Protein AF-A0A257MIJ9-F1 (afdb_monomer)

Nearest PDB structures (foldseek):
  6ch2-assembly1_D  TM=2.619E-01  e=5.614E+00  Salmonella enterica subsp. enterica serovar Typhimurium str. LT2

Mean predicted aligned error: 8.37 Å

Foldseek 3Di:
DPDPVVVPPDPDPPVVVVVVVLVVLLVLLVVLVVCCVVLVPDPVLNVVLLCLLLCQLLVLLLVLLVVLVADNVLSVQLSVCLSVVSNPSVDASLVRSLVVRCVVLVADPVLVVQCVVDPDPVSLSVRSNSSSVSSSVSSRVSNVRSSVSSSVVSCVSSVNPPVVVVVVVVVVVD

Sequence (174 aa):
IPAMEGLIQKPGKKIAAVKVFGVAFSLLILATIALVLISAQSSEKMLQAVVIWFAFTGGLSALGVVLARGHPLSALTALMVAWMTTLNPFVAAGWFAGMVEAWKLKPTVTDLKNLASADSFSQMLDNRLFKVIWVAALSNLGAMAGTFVGIYLIWRTLGLDIEALLQEILSSVF

pLDDT: mean 86.43, std 12.03, range [55.38, 98.06]

Secondary structure (DSSP, 8-state):
---GGGGSSPPPSHHHHHHHHHHHHHHHHHHHHHHHHHH--SHHHHHHHHHHHHHHHHHHHHHHHHHTT--HHHHHHHHHHHHHHHT-TT--HHHHHHHHHHHHH---HHHHHHHHT--SHHHHHHSHHHHHHHHHHHHHHHHHHHHHHHHHHHHHHTT--HHHHHHHHHHHH-

Solvent-accessible surface area (backbone atoms only — not comparable to full-atom values): 8964 Å² total; per-residue (Å²): 130,84,72,71,73,71,75,71,62,74,82,70,74,64,68,56,58,57,52,51,50,54,51,52,52,53,49,51,52,52,50,50,52,52,48,46,69,72,67,38,84,41,74,65,56,46,51,50,40,51,50,43,35,37,49,30,8,2,45,34,7,17,46,18,13,53,76,50,68,44,51,70,67,20,20,52,42,12,32,73,38,14,46,63,21,71,78,35,92,91,45,60,28,10,60,57,17,16,49,47,32,36,69,72,68,56,60,49,76,64,35,54,53,52,51,74,69,43,91,44,73,69,58,33,63,74,28,58,47,48,37,23,54,45,18,16,51,32,13,37,52,17,24,54,52,11,46,57,54,21,51,54,52,40,38,55,74,71,69,53,53,62,65,58,54,50,49,52,53,48,64,74,74,104

Structure (mmCIF, N/CA/C/O backbone):
data_AF-A0A257MIJ9-F1
#
_entry.id   AF-A0A257MIJ9-F1
#
loop_
_atom_site.group_PDB
_atom_site.id
_atom_site.type_symbol
_atom_site.label_atom_id
_atom_site.label_alt_id
_atom_site.label_comp_id
_atom_site.label_asym_id
_atom_site.label_entity_id
_atom_site.label_seq_id
_atom_site.pdbx_PDB_ins_code
_atom_site.Cartn_x
_atom_site.Cartn_y
_atom_site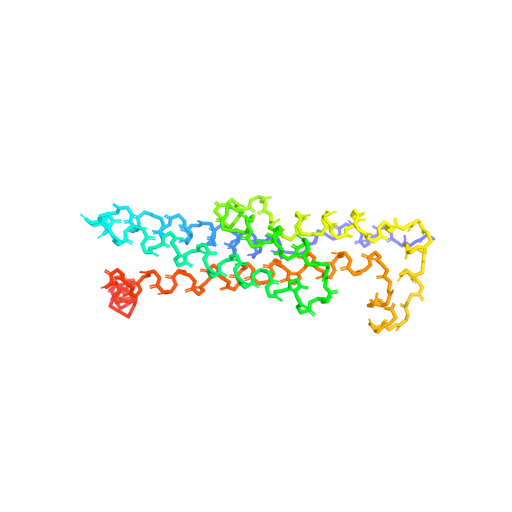.Cartn_z
_atom_site.occupancy
_atom_site.B_iso_or_equiv
_atom_site.auth_seq_id
_atom_site.auth_comp_id
_atom_site.auth_asym_id
_atom_site.auth_atom_id
_atom_site.pdbx_PDB_model_num
ATOM 1 N N . ILE A 1 1 ? 23.876 23.847 -25.373 1.00 55.38 1 ILE A N 1
ATOM 2 C CA . ILE A 1 1 ? 23.764 23.727 -23.898 1.00 55.38 1 ILE A CA 1
ATOM 3 C C . ILE A 1 1 ? 22.475 24.448 -23.517 1.00 55.38 1 ILE A C 1
ATOM 5 O O . ILE A 1 1 ? 22.343 25.587 -23.955 1.00 55.38 1 ILE A O 1
ATOM 9 N N . PRO A 1 2 ? 21.492 23.817 -22.851 1.00 60.91 2 PRO A N 1
ATOM 10 C CA . PRO A 1 2 ? 20.270 24.512 -22.439 1.00 60.91 2 PRO A CA 1
ATOM 11 C C . PRO A 1 2 ? 20.624 25.657 -21.477 1.00 60.91 2 PRO A C 1
ATOM 13 O O . PRO A 1 2 ? 21.574 25.526 -20.705 1.00 60.91 2 PRO A O 1
ATOM 16 N N . ALA A 1 3 ? 19.902 26.776 -21.544 1.00 61.25 3 ALA A N 1
ATOM 17 C CA . ALA A 1 3 ? 20.203 27.980 -20.769 1.00 61.25 3 ALA A CA 1
ATOM 18 C C . ALA A 1 3 ? 20.100 27.728 -19.250 1.00 61.25 3 ALA A C 1
ATOM 20 O O . ALA A 1 3 ? 19.075 27.267 -18.746 1.00 61.25 3 ALA A O 1
ATOM 21 N N . MET A 1 4 ? 21.170 28.061 -18.519 1.00 62.47 4 MET A N 1
ATOM 22 C CA . MET A 1 4 ? 21.303 27.907 -17.058 1.00 62.47 4 MET A CA 1
ATOM 23 C C . MET A 1 4 ? 20.309 28.770 -16.256 1.00 62.47 4 MET A C 1
ATOM 25 O O . MET A 1 4 ? 20.127 28.557 -15.059 1.00 62.47 4 MET A O 1
ATOM 29 N N 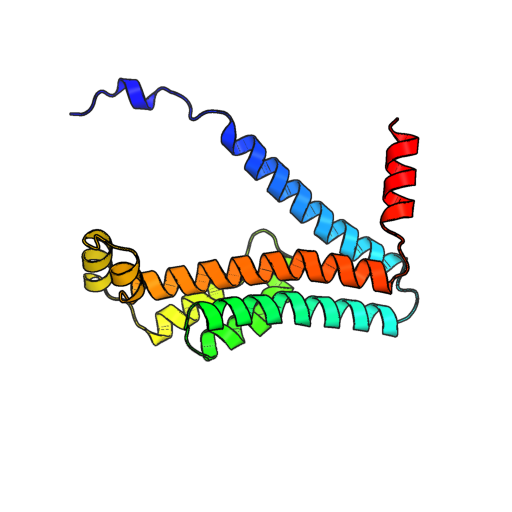. GLU A 1 5 ? 19.635 29.721 -16.906 1.00 62.09 5 GLU A N 1
ATOM 30 C CA . GLU A 1 5 ? 18.683 30.652 -16.286 1.00 62.09 5 GLU A CA 1
ATOM 31 C C . GLU A 1 5 ? 17.409 29.969 -15.766 1.00 62.09 5 GLU A C 1
ATOM 33 O O . GLU A 1 5 ? 16.802 30.447 -14.807 1.00 62.09 5 GLU A O 1
ATOM 38 N N . GLY A 1 6 ? 17.036 28.804 -16.313 1.00 57.97 6 GLY A N 1
ATOM 39 C CA . GLY A 1 6 ? 15.892 28.019 -15.830 1.00 57.97 6 GLY A CA 1
ATOM 40 C C . GLY A 1 6 ? 16.138 27.275 -14.509 1.00 57.97 6 GLY A C 1
ATOM 41 O O . GLY A 1 6 ? 15.182 26.875 -13.849 1.00 57.97 6 GLY A O 1
ATOM 42 N N . LEU A 1 7 ? 17.402 27.104 -14.096 1.00 58.88 7 LEU A N 1
ATOM 43 C CA . LEU A 1 7 ? 17.784 26.362 -12.883 1.00 58.88 7 LEU A CA 1
ATOM 44 C C . LEU A 1 7 ? 17.818 27.238 -11.617 1.00 58.88 7 LEU A C 1
ATOM 46 O O . LEU A 1 7 ? 17.953 26.718 -10.512 1.00 58.88 7 LEU A O 1
ATOM 50 N N . ILE A 1 8 ? 17.684 28.560 -11.770 1.00 64.75 8 ILE A N 1
ATOM 51 C CA . ILE A 1 8 ? 17.706 29.540 -10.668 1.00 64.75 8 ILE A CA 1
ATOM 52 C C . ILE A 1 8 ? 16.289 29.809 -10.126 1.00 64.75 8 ILE A C 1
ATOM 54 O O . ILE A 1 8 ? 16.121 30.317 -9.014 1.00 64.75 8 ILE A O 1
ATOM 58 N N . GLN A 1 9 ? 15.239 29.415 -10.853 1.00 64.44 9 GLN A N 1
ATOM 59 C CA . GLN A 1 9 ? 13.876 29.503 -10.336 1.00 64.44 9 GLN A CA 1
ATOM 60 C C . GLN A 1 9 ? 13.623 28.408 -9.296 1.00 64.44 9 GLN A C 1
ATOM 62 O O . GLN A 1 9 ? 13.391 27.242 -9.617 1.00 64.44 9 GLN A O 1
ATOM 67 N N . LYS A 1 10 ? 13.646 28.815 -8.020 1.00 59.81 10 LYS A N 1
ATOM 68 C CA . LYS A 1 10 ? 13.249 28.003 -6.865 1.00 59.81 10 LYS A CA 1
ATOM 69 C C . LYS A 1 10 ? 11.897 27.334 -7.162 1.00 59.81 10 LYS A C 1
ATOM 71 O O . LYS A 1 10 ? 10.912 28.059 -7.332 1.00 59.81 10 LYS A O 1
ATOM 76 N N . PRO A 1 11 ? 11.814 25.990 -7.202 1.00 63.16 11 PRO A N 1
ATOM 77 C CA . PRO A 1 11 ? 10.564 25.307 -7.500 1.00 63.16 11 PRO A CA 1
ATOM 78 C C . PRO A 1 11 ? 9.488 25.781 -6.518 1.00 63.16 11 PRO A C 1
ATOM 80 O O . PRO A 1 11 ? 9.682 25.764 -5.299 1.00 63.16 11 PRO A O 1
ATOM 83 N N . GLY A 1 12 ? 8.381 26.294 -7.064 1.00 59.53 12 GLY A N 1
ATOM 84 C CA . GLY A 1 12 ? 7.313 26.932 -6.296 1.00 59.53 12 GLY A CA 1
ATOM 85 C C . GLY A 1 12 ? 6.747 26.024 -5.197 1.00 59.53 12 GLY A C 1
ATOM 86 O O . GLY A 1 12 ? 6.805 24.803 -5.311 1.00 59.53 12 GLY A O 1
ATOM 87 N N . LYS A 1 13 ? 6.183 26.654 -4.153 1.00 59.28 13 LYS A N 1
ATOM 88 C CA . LYS A 1 13 ? 5.632 26.186 -2.849 1.00 59.28 13 LYS A CA 1
ATOM 89 C C . LYS A 1 13 ? 4.930 24.806 -2.721 1.00 59.28 13 LYS A C 1
ATOM 91 O O . LYS A 1 13 ? 4.481 24.483 -1.625 1.00 59.28 13 LYS A O 1
ATOM 96 N N . LYS A 1 14 ? 4.849 23.961 -3.750 1.00 58.88 14 LYS A N 1
ATOM 97 C CA . LYS A 1 14 ? 4.190 22.638 -3.768 1.00 58.88 14 LYS A CA 1
ATOM 98 C C . LYS A 1 14 ? 4.673 21.675 -2.672 1.00 58.88 14 LYS A C 1
ATOM 100 O O . LYS A 1 14 ? 3.890 20.867 -2.186 1.00 58.88 14 LYS A O 1
ATOM 105 N N . ILE A 1 15 ? 5.920 21.810 -2.213 1.00 61.59 15 ILE A N 1
ATOM 106 C CA . ILE A 1 15 ? 6.473 21.004 -1.109 1.00 61.59 15 ILE A CA 1
ATOM 107 C C . ILE A 1 15 ? 5.705 21.234 0.209 1.00 61.59 15 ILE A C 1
ATOM 109 O O . ILE A 1 15 ? 5.627 20.328 1.036 1.00 61.59 15 ILE A O 1
ATOM 113 N N . ALA A 1 16 ? 5.095 22.409 0.408 1.00 75.94 16 ALA A N 1
ATOM 114 C CA . ALA A 1 16 ? 4.337 22.699 1.623 1.00 75.94 16 ALA A CA 1
ATOM 115 C C . ALA A 1 16 ? 3.059 21.848 1.727 1.00 75.94 16 ALA A C 1
ATOM 117 O O . ALA A 1 16 ? 2.798 21.291 2.786 1.00 75.94 16 ALA A O 1
ATOM 118 N N . ALA A 1 17 ? 2.311 21.678 0.631 1.00 77.25 17 ALA A N 1
ATOM 119 C CA . ALA A 1 17 ? 1.059 20.917 0.641 1.00 77.25 17 ALA A CA 1
ATOM 120 C C . ALA A 1 17 ? 1.282 19.427 0.952 1.00 77.25 17 ALA A C 1
ATOM 122 O O . ALA A 1 17 ? 0.574 18.857 1.776 1.00 77.25 17 ALA A O 1
ATOM 123 N N . VAL A 1 18 ? 2.314 18.814 0.359 1.00 78.25 18 VAL A N 1
ATOM 124 C CA . VAL A 1 18 ? 2.670 17.405 0.616 1.00 78.25 18 VAL A CA 1
ATOM 125 C C . VAL A 1 18 ? 3.100 17.200 2.070 1.00 78.25 18 VAL A C 1
ATOM 127 O O . VAL A 1 18 ? 2.703 16.221 2.698 1.00 78.25 18 VAL A O 1
ATOM 130 N N . LYS A 1 19 ? 3.865 18.146 2.634 1.00 79.56 19 LYS A N 1
ATOM 131 C CA . LYS A 1 19 ? 4.252 18.111 4.052 1.00 79.56 19 LYS A CA 1
ATOM 132 C C . LYS A 1 19 ? 3.040 18.222 4.973 1.00 79.56 19 LYS A C 1
ATOM 134 O O . LYS A 1 19 ? 2.926 17.432 5.902 1.00 79.56 19 LYS A O 1
ATOM 139 N N . VAL A 1 20 ? 2.135 19.164 4.701 1.00 84.25 20 VAL A N 1
ATOM 140 C CA . VAL A 1 20 ? 0.911 19.350 5.496 1.00 84.25 20 VAL A CA 1
ATOM 141 C C . VAL A 1 20 ? 0.042 18.097 5.444 1.00 84.25 20 VAL A C 1
ATOM 143 O O . VAL A 1 20 ? -0.369 17.612 6.492 1.00 84.25 20 VAL A O 1
ATOM 146 N N . PHE A 1 21 ? -0.173 17.527 4.256 1.00 84.12 21 PHE A N 1
ATOM 147 C CA . PHE A 1 21 ? -0.936 16.290 4.109 1.00 84.12 21 PHE A CA 1
ATOM 148 C C . PHE A 1 21 ? -0.297 15.122 4.872 1.00 84.12 21 PHE A C 1
ATOM 150 O O . PHE A 1 21 ? -0.986 14.434 5.615 1.00 84.12 21 PHE A O 1
ATOM 157 N N . GLY A 1 22 ? 1.019 14.921 4.742 1.00 82.75 22 GLY A N 1
ATOM 158 C CA . GLY A 1 22 ? 1.721 13.839 5.440 1.00 82.75 22 GLY A CA 1
ATOM 159 C C . GLY A 1 22 ? 1.665 13.970 6.966 1.00 82.75 22 GLY A C 1
ATOM 160 O O . GLY A 1 22 ? 1.449 12.977 7.665 1.00 82.75 22 GLY A O 1
ATOM 161 N N . VAL A 1 23 ? 1.798 15.195 7.487 1.00 85.31 23 VAL A N 1
ATOM 162 C CA . VAL A 1 23 ? 1.642 15.474 8.924 1.00 85.31 23 VAL A CA 1
ATOM 163 C C . VAL A 1 23 ? 0.201 15.223 9.366 1.00 85.31 23 VAL A C 1
ATOM 165 O O . VAL A 1 23 ? -0.005 14.512 10.345 1.00 85.31 23 VAL A O 1
ATOM 168 N N . ALA A 1 24 ? -0.791 15.731 8.631 1.00 85.75 24 ALA A N 1
ATOM 169 C CA . ALA A 1 24 ? -2.204 15.517 8.940 1.00 85.75 24 ALA A CA 1
ATOM 170 C C . ALA A 1 24 ? -2.576 14.025 8.934 1.00 85.75 24 ALA A C 1
ATOM 172 O O . ALA A 1 24 ? -3.238 13.552 9.854 1.00 85.75 24 ALA A O 1
ATOM 173 N N . PHE A 1 25 ? -2.098 13.265 7.946 1.00 86.06 25 PHE A N 1
ATOM 174 C CA . PHE A 1 25 ? -2.321 11.823 7.856 1.00 86.06 25 PHE A CA 1
ATOM 175 C C . PHE A 1 25 ? -1.680 11.069 9.029 1.00 86.06 25 PHE A C 1
ATOM 177 O O . PHE A 1 25 ? -2.315 10.207 9.631 1.00 86.06 25 PHE A O 1
ATOM 184 N N . SER A 1 26 ? -0.454 11.435 9.415 1.00 85.50 26 SER A N 1
ATOM 185 C CA . SER A 1 26 ? 0.222 10.833 10.573 1.00 85.50 26 SER A CA 1
ATOM 186 C C . SER A 1 26 ? -0.514 11.142 11.882 1.00 85.50 26 SER A C 1
ATOM 188 O O . SER A 1 26 ? -0.727 10.247 12.698 1.00 85.50 26 SER A O 1
ATOM 190 N N . LEU A 1 27 ? -0.959 12.391 12.065 1.00 87.75 27 LEU A N 1
ATOM 191 C CA . LEU A 1 27 ? -1.760 12.799 13.222 1.00 87.75 27 LEU A CA 1
ATOM 192 C C . LEU A 1 27 ? -3.099 12.059 13.280 1.00 87.75 27 LEU A C 1
ATOM 194 O O . LEU A 1 27 ? -3.511 11.655 14.361 1.00 87.75 27 LEU A O 1
ATOM 198 N N . LEU A 1 28 ? -3.751 11.832 12.138 1.00 87.25 28 LEU A N 1
ATOM 199 C CA . LEU A 1 28 ? -5.013 11.096 12.062 1.00 87.25 28 LEU A CA 1
ATOM 200 C C . LEU A 1 28 ? -4.866 9.646 12.557 1.00 87.25 28 LEU A C 1
ATOM 202 O O . LEU A 1 28 ? -5.715 9.147 13.301 1.00 87.25 28 LEU A O 1
ATOM 206 N N . ILE A 1 29 ? -3.781 8.974 12.172 1.00 87.69 29 ILE A N 1
ATOM 207 C CA . ILE A 1 29 ? -3.491 7.609 12.627 1.00 87.69 29 ILE A CA 1
ATOM 208 C C . ILE A 1 29 ? -3.210 7.602 14.131 1.00 87.69 29 ILE A C 1
ATOM 210 O O . ILE A 1 29 ? -3.805 6.806 14.857 1.00 87.69 29 ILE A O 1
ATOM 214 N N . LEU A 1 30 ? -2.375 8.525 14.619 1.00 86.62 30 LEU A N 1
ATOM 215 C CA . LEU A 1 30 ? -2.082 8.654 16.051 1.00 86.62 30 LEU A CA 1
ATOM 216 C C . LEU A 1 30 ? -3.339 8.954 16.878 1.00 86.62 30 LEU A C 1
ATOM 218 O O . LEU A 1 30 ? -3.543 8.332 17.918 1.00 86.62 30 LEU A O 1
ATOM 222 N N . ALA A 1 31 ? -4.202 9.852 16.400 1.00 85.56 31 ALA A N 1
ATOM 223 C CA . ALA A 1 31 ? -5.476 10.165 17.038 1.00 85.56 31 ALA A CA 1
ATOM 224 C C . ALA A 1 31 ? -6.386 8.932 17.098 1.00 85.56 31 ALA A C 1
ATOM 226 O O . ALA A 1 31 ? -6.967 8.649 18.141 1.00 85.56 31 ALA A O 1
ATOM 227 N N . THR A 1 32 ? -6.456 8.150 16.017 1.00 83.88 32 THR A N 1
ATOM 228 C CA . THR A 1 32 ? -7.234 6.902 15.991 1.00 83.88 32 THR A CA 1
ATOM 229 C C . THR A 1 32 ? -6.713 5.896 17.014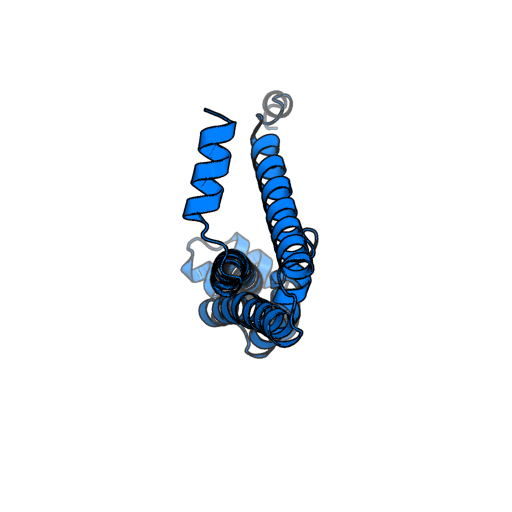 1.00 83.88 32 THR A C 1
ATOM 231 O O . THR A 1 32 ? -7.507 5.315 17.748 1.00 83.88 32 THR A O 1
ATOM 234 N N . ILE A 1 33 ? -5.393 5.717 17.114 1.00 85.12 33 ILE A N 1
ATOM 235 C CA . ILE A 1 33 ? -4.788 4.828 18.116 1.00 85.12 33 ILE A CA 1
ATOM 236 C C . ILE A 1 33 ? -5.108 5.320 19.532 1.00 85.12 33 ILE A C 1
ATOM 238 O O . ILE A 1 33 ? -5.540 4.528 20.365 1.00 85.12 33 ILE A O 1
ATOM 242 N N . ALA A 1 34 ? -4.943 6.617 19.805 1.00 83.81 34 ALA A N 1
ATOM 243 C CA . ALA A 1 34 ? -5.245 7.198 21.112 1.00 83.81 34 ALA A CA 1
ATOM 244 C C . ALA A 1 34 ? -6.723 7.009 21.497 1.00 83.81 34 ALA A C 1
ATOM 246 O O . ALA A 1 34 ? -7.015 6.596 22.617 1.00 83.81 34 ALA A O 1
ATOM 247 N N . LEU A 1 35 ? -7.648 7.232 20.558 1.00 80.88 35 LEU A N 1
ATOM 248 C CA . LEU A 1 35 ? -9.080 7.004 20.764 1.00 80.88 35 LEU A CA 1
ATOM 249 C C . LEU A 1 35 ? -9.389 5.535 21.050 1.00 80.88 35 LEU A C 1
ATOM 251 O O . LEU A 1 35 ? -10.135 5.242 21.978 1.00 80.88 35 LEU A O 1
ATOM 255 N N . VAL 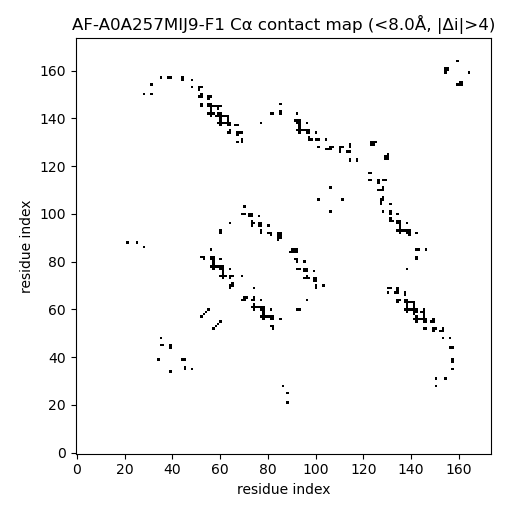A 1 36 ? -8.782 4.601 20.313 1.00 83.19 36 VAL A N 1
ATOM 256 C CA . VAL A 1 36 ? -8.929 3.168 20.606 1.00 83.19 36 VAL A CA 1
ATOM 257 C C . VAL A 1 36 ? -8.445 2.865 22.027 1.00 83.19 36 VAL A C 1
ATOM 259 O O . VAL A 1 36 ? -9.151 2.181 22.758 1.00 83.19 36 VAL A O 1
ATOM 262 N N . LEU A 1 37 ? -7.300 3.402 22.458 1.00 81.19 37 LEU A N 1
ATOM 263 C CA . LEU A 1 37 ? -6.751 3.145 23.798 1.00 81.19 37 LEU A CA 1
ATOM 264 C C . LEU A 1 37 ? -7.599 3.733 24.938 1.00 81.19 37 LEU A C 1
ATOM 266 O O . LEU A 1 37 ? -7.663 3.134 26.009 1.00 81.19 37 LEU A O 1
ATOM 270 N N . ILE A 1 38 ? -8.240 4.885 24.728 1.00 77.75 38 ILE A N 1
ATOM 271 C CA . ILE A 1 38 ? -9.059 5.556 25.751 1.00 77.75 38 ILE A CA 1
ATOM 272 C C . ILE A 1 38 ? -10.488 4.985 25.781 1.00 77.75 38 ILE A C 1
ATOM 274 O O . ILE A 1 38 ? -11.066 4.797 26.852 1.00 77.75 38 ILE A O 1
ATOM 278 N N . SER A 1 39 ? -11.074 4.709 24.613 1.00 72.81 39 SER A N 1
ATOM 279 C CA . SER A 1 39 ? -12.488 4.336 24.474 1.00 72.81 39 SER A CA 1
ATOM 280 C C . SER A 1 39 ? -12.732 2.826 24.467 1.00 72.81 39 SER A C 1
ATOM 282 O O . SER A 1 39 ? -13.833 2.385 24.816 1.00 72.81 39 SER A O 1
ATOM 284 N N . ALA A 1 40 ? -11.748 2.000 24.095 1.00 72.00 40 ALA A N 1
ATOM 285 C CA . ALA A 1 40 ? -11.885 0.546 24.155 1.00 72.00 40 ALA A CA 1
ATOM 286 C C . ALA A 1 40 ? -11.699 0.049 25.600 1.00 72.00 40 ALA A C 1
ATOM 288 O O . ALA A 1 40 ? -10.696 -0.561 25.949 1.00 72.00 40 ALA A O 1
ATOM 289 N N . GLN A 1 41 ? -12.708 0.271 26.447 1.00 68.50 41 GLN A N 1
ATOM 290 C CA . GLN A 1 41 ? -12.723 -0.212 27.838 1.00 68.50 41 GLN A CA 1
ATOM 291 C C . GLN A 1 41 ? -12.832 -1.748 27.961 1.00 68.50 41 GLN A C 1
ATOM 293 O O . GLN A 1 41 ? -12.760 -2.289 29.060 1.00 68.50 41 GLN A O 1
ATOM 298 N N . SER A 1 42 ? -13.009 -2.466 26.845 1.00 77.31 42 SER A N 1
ATOM 299 C CA . SER A 1 42 ? -13.084 -3.932 26.797 1.00 77.31 42 SER A CA 1
ATOM 300 C C . SER A 1 42 ? -12.076 -4.499 25.798 1.00 77.31 42 SER A C 1
ATOM 302 O O . SER A 1 42 ? -11.910 -3.968 24.695 1.00 77.31 42 SER A O 1
ATOM 304 N N . SER A 1 43 ? -11.440 -5.617 26.162 1.00 80.69 43 SER A N 1
ATOM 305 C CA . SER A 1 43 ? -10.470 -6.321 25.309 1.00 80.69 43 SER A CA 1
ATOM 306 C C . SER A 1 43 ? -11.067 -6.748 23.965 1.00 80.69 43 SER A C 1
ATOM 308 O O . SER A 1 43 ? -10.359 -6.792 22.962 1.00 80.69 43 SER A O 1
ATOM 310 N N . GLU A 1 44 ? -12.375 -7.006 23.922 1.00 84.19 44 GLU A N 1
ATOM 311 C CA . GLU A 1 44 ? -13.092 -7.369 22.700 1.00 84.19 44 GLU A CA 1
ATOM 312 C C . GLU A 1 44 ? -13.103 -6.228 21.672 1.00 84.19 44 GLU A C 1
ATOM 314 O O . GLU A 1 44 ? -12.737 -6.443 20.518 1.00 84.19 44 GLU A O 1
ATOM 319 N N . LYS A 1 45 ? -13.435 -4.996 22.085 1.00 82.06 45 LYS A N 1
ATOM 320 C CA . LYS A 1 45 ? -13.435 -3.827 21.185 1.00 82.06 45 LYS A CA 1
ATOM 321 C C . LYS A 1 45 ? -12.038 -3.506 20.657 1.00 82.06 45 LYS A C 1
ATOM 323 O O . LYS A 1 45 ? -11.884 -3.132 19.496 1.00 82.06 45 LYS A O 1
ATOM 328 N N . MET A 1 46 ? -11.015 -3.687 21.491 1.00 84.56 46 MET A N 1
ATOM 329 C CA . MET A 1 46 ? -9.625 -3.490 21.081 1.00 84.56 46 MET A CA 1
ATOM 330 C C . MET A 1 46 ? -9.207 -4.519 20.022 1.00 84.56 46 MET A C 1
ATOM 332 O O . MET A 1 46 ? -8.617 -4.155 19.004 1.00 84.56 46 MET A O 1
ATOM 336 N N . LEU A 1 47 ? -9.571 -5.790 20.217 1.00 89.06 47 LEU A N 1
ATOM 337 C CA . LEU A 1 47 ? -9.306 -6.848 19.244 1.00 89.06 47 LEU A CA 1
ATOM 338 C C . LEU A 1 47 ? -10.066 -6.613 17.931 1.00 89.06 47 LEU A C 1
ATOM 340 O O . LEU A 1 47 ? -9.480 -6.743 16.859 1.00 89.06 47 LEU A O 1
ATOM 344 N N . GLN A 1 48 ? -11.334 -6.198 18.001 1.00 89.69 48 GLN A N 1
ATOM 345 C CA . GLN A 1 48 ? -12.119 -5.832 16.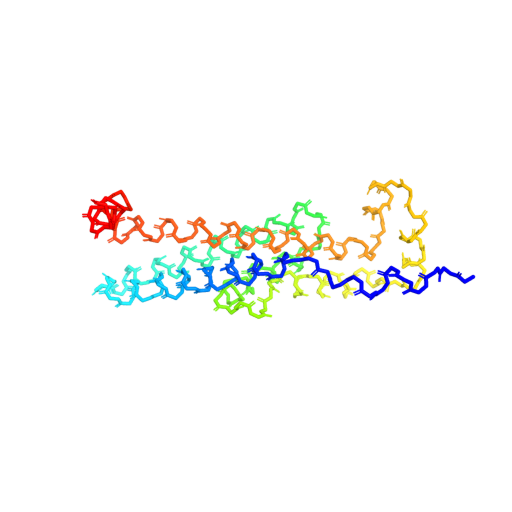820 1.00 89.69 48 GLN A CA 1
ATOM 346 C C . GLN A 1 48 ? -11.455 -4.700 16.028 1.00 89.69 48 GLN A C 1
ATOM 348 O O . GLN A 1 48 ? -11.331 -4.811 14.809 1.00 89.69 48 GLN A O 1
ATOM 353 N N . ALA A 1 49 ? -10.960 -3.653 16.697 1.00 90.06 49 ALA A N 1
ATOM 354 C CA . ALA A 1 49 ? -10.270 -2.554 16.027 1.00 90.06 49 ALA A CA 1
ATOM 355 C C . ALA A 1 49 ? -8.999 -3.023 15.297 1.00 90.06 49 ALA A C 1
ATOM 357 O O . ALA A 1 49 ? -8.781 -2.651 14.144 1.00 90.06 49 ALA A O 1
ATOM 358 N N . VAL A 1 50 ? -8.193 -3.887 15.926 1.00 91.38 50 VAL A N 1
ATOM 359 C CA . VAL A 1 50 ? -6.993 -4.472 15.301 1.00 91.38 50 VAL A CA 1
ATOM 360 C C . VAL A 1 50 ? -7.357 -5.348 14.103 1.00 91.38 50 VAL A C 1
ATOM 362 O O . VAL A 1 50 ? -6.715 -5.249 13.058 1.00 91.38 50 VAL A O 1
ATOM 365 N N . VAL A 1 51 ? -8.400 -6.175 14.219 1.00 94.19 51 VAL A N 1
ATOM 366 C CA . VAL A 1 51 ? -8.866 -7.038 13.123 1.00 94.19 51 VAL A CA 1
ATOM 367 C C . VAL A 1 51 ? -9.381 -6.206 11.951 1.00 94.19 51 VAL A C 1
ATOM 369 O O . VAL A 1 51 ? -9.000 -6.479 10.815 1.00 94.19 51 VAL A O 1
ATOM 372 N N . ILE A 1 52 ? -10.188 -5.170 12.204 1.00 94.00 52 ILE A N 1
ATOM 373 C CA . ILE A 1 52 ? -10.657 -4.236 11.169 1.00 94.00 52 ILE A CA 1
ATOM 374 C C . ILE A 1 52 ? -9.458 -3.560 10.503 1.00 94.00 52 ILE A C 1
ATOM 376 O O . ILE A 1 52 ? -9.357 -3.553 9.275 1.00 94.00 52 ILE A O 1
ATOM 380 N N . TRP A 1 53 ? -8.516 -3.044 11.295 1.00 94.31 53 TRP A N 1
ATOM 381 C CA . TRP A 1 53 ? -7.321 -2.399 10.763 1.00 94.31 53 TRP A CA 1
ATOM 382 C C . TRP A 1 53 ? -6.542 -3.337 9.844 1.00 94.31 53 TRP A C 1
ATOM 384 O O . TRP A 1 53 ? -6.282 -2.994 8.689 1.00 94.31 53 TRP A O 1
ATOM 394 N N . PHE A 1 54 ? -6.227 -4.540 10.327 1.00 95.56 54 PHE A N 1
ATOM 395 C CA . PHE A 1 54 ? -5.504 -5.561 9.577 1.00 95.56 54 PHE A CA 1
ATOM 396 C C . PHE A 1 54 ? -6.236 -5.951 8.290 1.00 95.56 54 PHE A C 1
ATOM 398 O O . PHE A 1 54 ? -5.644 -5.939 7.209 1.00 95.56 54 PHE A O 1
ATOM 405 N N . ALA A 1 55 ? -7.531 -6.254 8.390 1.00 96.75 55 ALA A N 1
ATOM 406 C CA . ALA A 1 55 ? -8.331 -6.736 7.274 1.00 96.75 55 ALA A CA 1
ATOM 407 C C . ALA A 1 55 ? -8.454 -5.696 6.156 1.00 96.75 55 ALA A C 1
ATOM 409 O O . ALA A 1 55 ? -8.304 -6.046 4.987 1.00 96.75 55 ALA A O 1
ATOM 410 N N . PHE A 1 56 ? -8.688 -4.423 6.484 1.00 96.38 56 PHE A N 1
ATOM 411 C CA . PHE A 1 56 ? -8.878 -3.391 5.464 1.00 96.38 56 PHE A CA 1
ATOM 412 C C . PHE A 1 56 ? -7.558 -2.877 4.892 1.00 96.38 56 PHE A C 1
ATOM 414 O O . PHE A 1 56 ? -7.435 -2.774 3.673 1.00 96.38 56 PHE A O 1
ATOM 421 N N . THR A 1 57 ? -6.550 -2.607 5.725 1.00 96.25 57 THR A N 1
ATOM 422 C CA . THR A 1 57 ? -5.234 -2.157 5.229 1.00 96.25 57 THR A CA 1
ATOM 423 C C . THR A 1 57 ? -4.523 -3.259 4.445 1.00 96.25 57 THR A C 1
ATOM 425 O O . THR A 1 57 ? -4.072 -3.021 3.325 1.00 96.25 57 THR A O 1
ATOM 428 N N . GLY A 1 58 ? -4.481 -4.479 4.986 1.00 96.38 58 GLY A N 1
ATOM 429 C CA . GLY A 1 58 ? -3.912 -5.655 4.335 1.00 96.38 58 GLY A CA 1
ATOM 430 C C . GLY A 1 58 ? -4.728 -6.111 3.134 1.00 96.38 58 GLY A C 1
ATOM 431 O O . GLY A 1 58 ? -4.184 -6.273 2.041 1.00 96.38 58 GLY A O 1
ATOM 432 N N . GLY A 1 59 ? -6.037 -6.284 3.310 1.00 97.38 59 GLY A N 1
ATOM 433 C CA . GLY A 1 59 ? -6.926 -6.796 2.271 1.00 97.38 59 GLY A CA 1
ATOM 434 C C . GLY A 1 59 ? -6.994 -5.882 1.054 1.00 97.38 59 GLY A C 1
ATOM 435 O O . GLY A 1 59 ? -6.782 -6.353 -0.062 1.00 97.38 59 GLY A O 1
ATOM 436 N N . LEU A 1 60 ? -7.207 -4.572 1.239 1.00 97.31 60 LEU A N 1
ATOM 437 C CA . LEU A 1 60 ? -7.230 -3.639 0.106 1.00 97.31 60 LEU A CA 1
ATOM 438 C C . LEU A 1 60 ? -5.848 -3.491 -0.545 1.00 97.31 60 LEU A C 1
ATOM 440 O O . LEU A 1 60 ? -5.769 -3.359 -1.766 1.00 97.31 60 LEU A O 1
ATOM 444 N N . SER A 1 61 ? -4.753 -3.572 0.220 1.00 97.44 61 SER A N 1
ATOM 445 C CA . SER A 1 61 ? -3.402 -3.575 -0.357 1.00 97.44 61 SER A CA 1
ATOM 446 C C . SER A 1 61 ? -3.139 -4.816 -1.217 1.00 97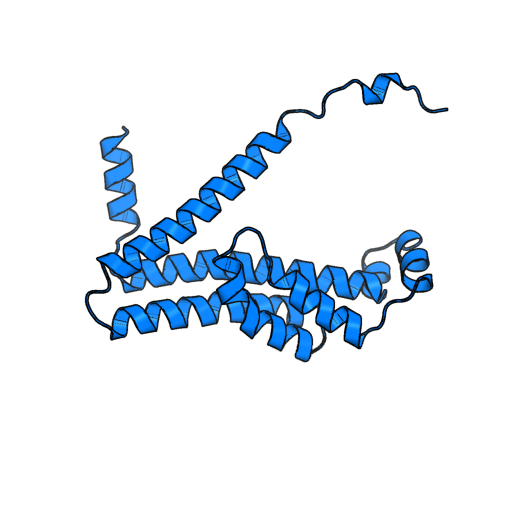.44 61 SER A C 1
ATOM 448 O O . SER A 1 61 ? -2.654 -4.695 -2.344 1.00 97.44 61 SER A O 1
ATOM 450 N N . ALA A 1 62 ? -3.521 -6.002 -0.736 1.00 97.94 62 ALA A N 1
ATOM 451 C CA . ALA A 1 62 ? -3.438 -7.248 -1.493 1.00 97.94 62 ALA A CA 1
ATOM 452 C C . ALA A 1 62 ? -4.339 -7.224 -2.735 1.00 97.94 62 ALA A C 1
ATOM 454 O O . ALA A 1 62 ? -3.910 -7.646 -3.808 1.00 97.94 62 ALA A O 1
ATOM 455 N N . LEU A 1 63 ? -5.546 -6.660 -2.627 1.00 98.06 63 LEU A N 1
ATOM 456 C CA . LEU A 1 63 ? -6.422 -6.429 -3.775 1.00 98.06 63 LEU A CA 1
ATOM 457 C C . LEU A 1 63 ? -5.762 -5.513 -4.806 1.00 98.06 63 LEU A C 1
ATOM 459 O O . LEU A 1 63 ? -5.835 -5.807 -5.994 1.00 98.06 63 LEU A O 1
ATOM 463 N N . GLY A 1 64 ? -5.044 -4.472 -4.379 1.00 97.44 64 GLY A N 1
ATOM 464 C CA . GLY A 1 64 ? -4.227 -3.646 -5.270 1.00 97.44 64 GLY A CA 1
ATOM 465 C C . GLY A 1 64 ? -3.208 -4.465 -6.072 1.00 97.44 64 GLY A C 1
ATOM 466 O O . GLY A 1 64 ? -3.090 -4.291 -7.284 1.00 97.44 64 GLY A O 1
ATOM 467 N N . VAL A 1 65 ? -2.529 -5.423 -5.432 1.00 97.81 65 VAL A N 1
ATOM 468 C CA . VAL A 1 65 ? -1.602 -6.342 -6.120 1.00 97.81 65 VAL A CA 1
ATOM 469 C C . VAL A 1 65 ? -2.332 -7.259 -7.106 1.00 97.81 65 VAL A C 1
ATOM 471 O O . VAL A 1 65 ? -1.857 -7.471 -8.223 1.00 97.81 65 VAL A O 1
ATOM 474 N N . VAL A 1 66 ? -3.497 -7.786 -6.727 1.00 97.62 66 VAL A N 1
ATOM 475 C CA . VAL A 1 66 ? -4.314 -8.637 -7.608 1.00 97.62 66 VAL A CA 1
ATOM 476 C C . VAL A 1 66 ? -4.802 -7.850 -8.828 1.00 97.62 66 VAL A C 1
ATOM 478 O O . VAL A 1 66 ? -4.708 -8.341 -9.952 1.00 97.62 66 VAL A O 1
ATOM 481 N N . LEU A 1 67 ? -5.246 -6.605 -8.636 1.00 96.69 67 LEU A N 1
ATOM 482 C CA . LEU A 1 67 ? -5.636 -5.694 -9.717 1.00 96.69 67 LEU A CA 1
ATOM 483 C C . LEU A 1 67 ? -4.453 -5.348 -10.630 1.00 96.69 67 LEU A C 1
ATOM 485 O O . LEU A 1 67 ? -4.620 -5.246 -11.845 1.00 96.69 67 LEU A O 1
ATOM 489 N N . ALA A 1 68 ? -3.246 -5.250 -10.069 1.00 95.12 68 ALA A N 1
ATOM 490 C CA . ALA A 1 68 ? -2.010 -5.105 -10.834 1.00 95.12 68 ALA A CA 1
ATOM 491 C C . ALA A 1 68 ? -1.633 -6.362 -11.638 1.00 95.12 68 ALA A C 1
ATOM 493 O O . ALA A 1 68 ? -0.679 -6.320 -12.418 1.00 95.12 68 ALA A O 1
ATOM 494 N N . ARG A 1 69 ? -2.365 -7.473 -11.456 1.00 95.69 69 ARG A N 1
ATOM 495 C CA . ARG A 1 69 ? -2.029 -8.809 -11.969 1.00 95.69 69 ARG A CA 1
ATOM 496 C C . ARG A 1 69 ? -0.637 -9.258 -11.508 1.00 95.69 69 ARG A C 1
ATOM 498 O O . ARG A 1 69 ? 0.103 -9.874 -12.276 1.00 95.69 69 ARG A O 1
ATOM 505 N N . GLY A 1 70 ? -0.281 -8.892 -10.276 1.00 93.75 70 GLY A N 1
ATOM 506 C CA . GLY A 1 70 ? 0.972 -9.280 -9.638 1.00 93.75 70 GLY A CA 1
ATOM 507 C C . GLY A 1 70 ? 0.968 -10.732 -9.168 1.00 93.75 70 GLY A C 1
ATOM 508 O O . GLY A 1 70 ? -0.060 -11.416 -9.153 1.00 93.75 70 GLY A O 1
ATOM 509 N N . HIS A 1 71 ? 2.135 -11.210 -8.759 1.00 96.44 71 HIS A N 1
ATOM 510 C CA . HIS A 1 71 ? 2.322 -12.566 -8.269 1.00 96.44 71 HIS A CA 1
ATOM 511 C C . HIS A 1 71 ? 1.569 -12.795 -6.934 1.00 96.44 71 HIS A C 1
ATOM 513 O O . HIS A 1 71 ? 1.591 -11.925 -6.059 1.00 96.44 71 HIS A O 1
ATOM 519 N N . PRO A 1 72 ? 0.974 -13.984 -6.691 1.00 97.00 72 PRO A N 1
ATOM 520 C CA . PRO A 1 72 ? 0.251 -14.278 -5.445 1.00 97.00 72 PRO A CA 1
ATOM 521 C C . PRO A 1 72 ? 1.077 -14.065 -4.169 1.00 97.00 72 PRO A C 1
ATOM 523 O O . PRO A 1 72 ? 0.567 -13.593 -3.159 1.00 97.00 72 PRO A O 1
ATOM 526 N N . LEU A 1 73 ? 2.378 -14.365 -4.223 1.00 97.12 73 LEU A N 1
ATOM 527 C CA . LEU A 1 73 ? 3.302 -14.089 -3.114 1.00 97.12 73 LEU A CA 1
ATOM 528 C C . LEU A 1 73 ? 3.423 -12.593 -2.804 1.00 97.12 73 LEU A C 1
ATOM 530 O O . LEU A 1 73 ? 3.468 -12.233 -1.636 1.00 97.12 73 LEU A O 1
ATOM 534 N N . SER A 1 74 ? 3.419 -11.727 -3.817 1.00 97.06 74 SER A N 1
ATOM 535 C CA . SER A 1 74 ? 3.438 -10.275 -3.629 1.00 97.06 74 SER A CA 1
ATOM 536 C C . SER A 1 74 ? 2.146 -9.796 -2.962 1.00 97.06 74 SER A C 1
ATOM 538 O O . SER A 1 74 ? 2.189 -8.927 -2.094 1.00 97.06 74 SER A O 1
ATOM 540 N N . ALA A 1 75 ? 1.003 -10.404 -3.307 1.00 97.69 75 ALA A N 1
ATOM 541 C CA . ALA A 1 75 ? -0.282 -10.118 -2.669 1.00 97.69 75 ALA A CA 1
ATOM 542 C C . ALA A 1 75 ? -0.301 -10.572 -1.200 1.00 97.69 75 ALA A C 1
ATOM 544 O O . ALA A 1 75 ? -0.750 -9.825 -0.333 1.00 97.69 75 ALA A O 1
ATOM 545 N N . LEU A 1 76 ? 0.250 -11.754 -0.902 1.00 97.75 76 LEU A N 1
ATOM 546 C CA . LEU A 1 76 ? 0.396 -12.242 0.471 1.00 97.75 76 LEU A CA 1
ATOM 547 C C . LEU A 1 76 ? 1.318 -11.333 1.295 1.00 97.75 76 LEU A C 1
ATOM 549 O O . LEU A 1 76 ? 1.014 -11.013 2.442 1.00 97.75 76 LEU A O 1
ATOM 553 N N . THR A 1 77 ? 2.423 -10.872 0.710 1.00 97.25 77 THR A N 1
ATOM 554 C CA . THR A 1 77 ? 3.313 -9.907 1.362 1.00 97.25 77 THR A CA 1
ATOM 555 C C . THR A 1 77 ? 2.594 -8.591 1.641 1.00 97.25 77 THR A C 1
ATOM 557 O O . THR A 1 77 ? 2.674 -8.098 2.762 1.00 97.25 77 THR A O 1
ATOM 560 N N . ALA A 1 78 ? 1.846 -8.050 0.676 1.00 97.00 78 ALA A N 1
ATOM 561 C CA . ALA A 1 78 ? 1.046 -6.844 0.883 1.00 97.00 78 ALA A CA 1
ATOM 562 C C . ALA A 1 78 ? 0.037 -7.014 2.034 1.00 97.00 78 ALA A C 1
ATOM 564 O O . ALA A 1 78 ? -0.019 -6.161 2.918 1.00 97.00 78 ALA A O 1
ATOM 565 N N . LEU A 1 79 ? -0.685 -8.142 2.078 1.00 97.00 79 LEU A N 1
ATOM 566 C CA . LEU A 1 79 ? -1.645 -8.464 3.141 1.00 97.00 79 LEU A CA 1
ATOM 567 C C . LEU A 1 79 ? -1.001 -8.431 4.534 1.00 97.00 79 LEU A C 1
ATOM 569 O O . LEU A 1 79 ? -1.525 -7.804 5.452 1.00 97.00 79 LEU A O 1
ATOM 573 N N . MET A 1 80 ? 0.151 -9.088 4.679 1.00 96.31 80 MET A N 1
ATOM 574 C CA . MET A 1 80 ? 0.815 -9.262 5.973 1.00 96.31 80 MET A CA 1
ATOM 575 C C . MET A 1 80 ? 1.580 -8.024 6.440 1.00 96.31 80 MET A C 1
ATOM 577 O O . MET A 1 80 ? 1.789 -7.857 7.640 1.00 96.31 80 MET A O 1
ATOM 581 N N . VAL A 1 81 ? 2.021 -7.173 5.512 1.00 95.19 81 VAL A N 1
ATOM 582 C CA . VAL A 1 81 ? 2.896 -6.033 5.816 1.00 95.19 81 VAL A CA 1
ATOM 583 C C . VAL A 1 81 ? 2.118 -4.719 5.924 1.00 95.19 81 VAL A C 1
ATOM 585 O O . VAL A 1 81 ? 2.516 -3.848 6.701 1.00 95.19 81 VAL A O 1
ATOM 588 N N . ALA A 1 82 ? 0.999 -4.564 5.204 1.00 94.31 82 ALA A N 1
ATOM 589 C CA . ALA A 1 82 ? 0.331 -3.269 5.087 1.00 94.31 82 ALA A CA 1
ATOM 590 C C . ALA A 1 82 ? -0.101 -2.676 6.431 1.00 94.31 82 ALA A C 1
ATOM 592 O O . ALA A 1 82 ? 0.251 -1.532 6.703 1.00 94.31 82 ALA A O 1
ATOM 593 N N . TRP A 1 83 ? -0.765 -3.453 7.289 1.00 91.75 83 TRP A N 1
ATOM 594 C CA . TRP A 1 83 ? -1.258 -2.996 8.596 1.00 91.75 83 TRP A CA 1
ATOM 595 C C . TRP A 1 83 ? -0.165 -2.422 9.502 1.00 91.75 83 TRP A C 1
ATOM 597 O O . TRP A 1 83 ? -0.421 -1.501 10.273 1.00 91.75 83 TRP A O 1
ATOM 607 N N . MET A 1 84 ? 1.052 -2.958 9.390 1.00 91.19 84 MET A N 1
ATOM 608 C CA . MET A 1 84 ? 2.212 -2.518 10.156 1.00 91.19 84 MET A CA 1
ATOM 609 C C . MET A 1 84 ? 2.831 -1.270 9.525 1.00 91.19 84 MET A C 1
ATOM 611 O O . MET A 1 84 ? 3.192 -0.327 10.224 1.00 91.19 84 MET A O 1
ATOM 615 N N . THR A 1 85 ? 2.937 -1.241 8.195 1.00 89.94 85 THR A N 1
ATOM 616 C CA . THR A 1 85 ? 3.502 -0.090 7.478 1.00 89.94 85 THR A CA 1
ATOM 617 C C . THR A 1 85 ? 2.600 1.134 7.512 1.00 89.94 85 THR A C 1
ATOM 619 O O . THR A 1 85 ? 3.112 2.237 7.595 1.00 89.94 85 THR A O 1
ATOM 622 N N . THR A 1 86 ? 1.272 0.992 7.531 1.00 85.81 86 THR A N 1
ATOM 623 C CA . THR A 1 86 ? 0.381 2.160 7.618 1.00 85.81 86 THR A CA 1
ATOM 624 C C . THR A 1 86 ? 0.534 2.903 8.942 1.00 85.81 86 THR A C 1
ATOM 626 O O . THR A 1 86 ? 0.372 4.116 8.965 1.00 85.81 86 THR A O 1
ATOM 629 N N . LEU A 1 87 ? 0.923 2.214 10.019 1.00 83.56 87 LEU A N 1
ATOM 630 C CA . LEU A 1 87 ? 1.249 2.836 11.308 1.00 83.56 87 LEU A CA 1
ATOM 631 C C . LEU A 1 87 ? 2.578 3.609 11.276 1.00 83.56 87 LEU A C 1
ATOM 633 O O . LEU A 1 87 ? 2.820 4.450 12.140 1.00 83.56 87 LEU A O 1
ATOM 637 N N . ASN A 1 88 ? 3.440 3.338 10.291 1.00 83.75 88 ASN A N 1
ATOM 638 C CA . ASN A 1 88 ? 4.734 3.983 10.123 1.00 83.75 88 ASN A CA 1
ATOM 639 C C . ASN A 1 88 ? 4.778 4.792 8.810 1.00 83.75 88 ASN A C 1
ATOM 641 O O . ASN A 1 88 ? 5.033 4.226 7.747 1.00 83.75 88 ASN A O 1
ATOM 645 N N . PRO A 1 89 ? 4.659 6.131 8.859 1.00 71.88 89 PRO A N 1
ATOM 646 C CA . PRO A 1 89 ? 4.589 6.961 7.654 1.00 71.88 89 PRO A CA 1
ATOM 647 C C . PRO A 1 89 ? 5.863 6.931 6.790 1.00 71.88 89 PRO A C 1
ATOM 649 O O . PRO A 1 89 ? 5.846 7.426 5.664 1.00 71.88 89 PRO A O 1
ATOM 652 N N . PHE A 1 90 ? 6.970 6.366 7.283 1.00 79.69 90 PHE A N 1
ATOM 653 C CA . PHE A 1 90 ? 8.229 6.266 6.542 1.00 79.69 90 PHE A CA 1
ATOM 654 C C . PHE A 1 90 ? 8.317 5.033 5.639 1.00 79.69 90 PHE A C 1
ATOM 656 O O . PHE A 1 90 ? 9.197 4.973 4.780 1.00 79.69 90 PHE A O 1
ATOM 663 N N . VAL A 1 91 ? 7.439 4.044 5.821 1.00 86.06 91 VAL A N 1
ATOM 664 C CA . VAL A 1 91 ? 7.531 2.753 5.136 1.00 86.06 91 VAL A CA 1
ATOM 665 C C . VAL A 1 91 ? 6.202 2.439 4.461 1.00 86.06 91 VAL A C 1
ATOM 667 O O . VAL A 1 91 ? 5.157 2.541 5.084 1.00 86.06 91 VAL A O 1
ATOM 670 N N . ALA A 1 92 ? 6.227 2.023 3.191 1.00 89.56 92 ALA A N 1
ATOM 671 C CA . ALA A 1 92 ? 5.009 1.683 2.452 1.00 89.56 92 ALA A CA 1
ATOM 672 C C . ALA A 1 92 ? 4.960 0.194 2.081 1.00 89.56 92 ALA A C 1
ATOM 674 O O . ALA A 1 92 ? 5.960 -0.374 1.636 1.00 89.56 92 ALA A O 1
ATOM 675 N N . ALA A 1 93 ? 3.783 -0.423 2.222 1.00 91.44 93 ALA A N 1
ATOM 676 C CA . ALA A 1 93 ? 3.535 -1.840 1.937 1.00 91.44 93 ALA A CA 1
ATOM 677 C C . ALA A 1 93 ? 3.979 -2.258 0.526 1.00 91.44 93 ALA A C 1
ATOM 679 O O . ALA A 1 93 ? 4.561 -3.327 0.325 1.00 91.44 93 ALA A O 1
ATOM 680 N N . GLY A 1 94 ? 3.764 -1.370 -0.446 1.00 93.44 94 GLY A N 1
ATOM 681 C CA . GLY A 1 94 ? 4.081 -1.595 -1.846 1.00 93.44 94 GLY A CA 1
ATOM 682 C C . GLY A 1 94 ? 5.568 -1.783 -2.121 1.00 93.44 94 GLY A C 1
ATOM 683 O O . GLY A 1 94 ? 5.903 -2.474 -3.076 1.00 93.44 94 GLY A O 1
ATOM 684 N N . TRP A 1 95 ? 6.471 -1.264 -1.281 1.00 94.94 95 TRP A N 1
ATOM 685 C CA . TRP A 1 95 ? 7.906 -1.545 -1.427 1.00 94.94 95 TRP A CA 1
ATOM 686 C C . TRP A 1 95 ? 8.214 -3.025 -1.210 1.00 94.94 95 TRP A C 1
ATOM 688 O O . TRP A 1 95 ? 8.992 -3.606 -1.962 1.00 94.94 95 TRP A O 1
ATOM 698 N N . PHE A 1 96 ? 7.566 -3.655 -0.229 1.00 96.56 96 PHE A N 1
ATOM 699 C CA . PHE A 1 96 ? 7.740 -5.081 0.043 1.00 96.56 96 PHE A CA 1
ATOM 700 C C . PHE A 1 96 ? 7.061 -5.937 -1.024 1.00 96.56 96 PHE A C 1
ATOM 702 O O . PHE A 1 96 ? 7.680 -6.864 -1.543 1.00 96.56 96 PHE A O 1
ATOM 709 N N . ALA A 1 97 ? 5.825 -5.596 -1.403 1.00 96.75 97 ALA A N 1
ATOM 710 C CA . ALA A 1 97 ? 5.120 -6.288 -2.480 1.00 96.75 97 ALA A CA 1
ATOM 711 C C . ALA A 1 97 ? 5.888 -6.187 -3.810 1.00 96.75 97 ALA A C 1
ATOM 713 O O . ALA A 1 97 ? 6.093 -7.191 -4.486 1.00 96.75 97 ALA A O 1
ATOM 714 N N . GLY A 1 98 ? 6.388 -4.995 -4.146 1.00 96.81 98 GLY A N 1
ATOM 715 C CA . GLY A 1 98 ? 7.224 -4.752 -5.318 1.00 96.81 98 GLY A CA 1
ATOM 716 C C . GLY A 1 98 ? 8.564 -5.484 -5.253 1.00 96.81 98 GLY A C 1
ATOM 717 O O . GLY A 1 98 ? 9.002 -6.036 -6.254 1.00 96.81 98 GLY A O 1
ATOM 718 N N . MET A 1 99 ? 9.204 -5.572 -4.085 1.00 97.12 99 MET A N 1
ATOM 719 C CA . MET A 1 99 ? 10.442 -6.344 -3.928 1.00 97.12 99 MET A CA 1
ATOM 720 C C . MET A 1 99 ? 10.219 -7.838 -4.188 1.00 97.12 99 MET A C 1
ATOM 722 O O . MET A 1 99 ? 11.007 -8.464 -4.901 1.00 97.12 99 MET A O 1
ATOM 726 N N . VAL A 1 100 ? 9.131 -8.407 -3.662 1.00 97.44 100 VAL A N 1
ATOM 727 C CA . VAL A 1 100 ? 8.758 -9.805 -3.928 1.00 97.44 100 VAL A CA 1
ATOM 728 C C . VAL A 1 100 ? 8.414 -10.006 -5.404 1.00 97.44 100 VAL A C 1
ATOM 730 O O . VAL A 1 100 ? 8.872 -10.979 -6.007 1.00 97.44 100 VAL A O 1
ATOM 733 N N . GLU A 1 101 ? 7.705 -9.060 -6.017 1.00 97.69 101 GLU A N 1
ATOM 734 C CA . GLU A 1 101 ? 7.405 -9.082 -7.450 1.00 97.69 101 GLU A CA 1
ATOM 735 C C . GLU A 1 101 ? 8.686 -9.050 -8.293 1.00 97.69 101 GLU A C 1
ATOM 737 O O . GLU A 1 101 ? 8.856 -9.852 -9.212 1.00 97.69 101 GLU A O 1
ATOM 742 N N . ALA A 1 102 ? 9.633 -8.175 -7.945 1.00 97.19 102 ALA A N 1
ATOM 743 C CA . ALA A 1 102 ? 10.921 -8.057 -8.619 1.00 97.19 102 ALA A CA 1
ATOM 744 C C . ALA A 1 102 ? 11.742 -9.336 -8.480 1.00 97.19 102 ALA A C 1
ATOM 746 O O . ALA A 1 102 ? 12.377 -9.773 -9.440 1.00 97.19 102 ALA A O 1
ATOM 747 N N . TRP A 1 103 ? 11.695 -9.977 -7.312 1.00 96.81 103 TRP A N 1
ATOM 748 C CA . TRP A 1 103 ? 12.361 -11.255 -7.095 1.00 96.81 103 TRP A CA 1
ATOM 749 C C . TRP A 1 103 ? 11.773 -12.377 -7.963 1.00 96.81 103 TRP A C 1
ATOM 751 O O . TRP A 1 103 ? 12.511 -13.254 -8.425 1.00 96.81 103 TRP A O 1
ATOM 761 N N . LYS A 1 104 ? 10.461 -12.340 -8.233 1.00 96.44 104 LYS A N 1
ATOM 762 C CA . LYS A 1 104 ? 9.775 -13.326 -9.082 1.00 96.44 104 LYS A CA 1
ATOM 763 C C . LYS A 1 104 ? 9.967 -13.060 -10.573 1.00 96.44 104 LYS A C 1
ATOM 765 O O . LYS A 1 104 ? 10.295 -13.992 -11.304 1.00 96.44 104 LYS A O 1
ATOM 770 N N . LEU A 1 105 ? 9.811 -11.814 -11.020 1.00 94.12 105 LEU A N 1
ATOM 771 C CA . LEU A 1 105 ? 9.929 -11.436 -12.434 1.00 94.12 105 LEU A CA 1
ATOM 772 C C . LEU A 1 105 ? 11.380 -11.287 -12.909 1.00 94.12 105 LEU A C 1
ATOM 774 O O . LEU A 1 105 ? 11.643 -11.460 -14.102 1.00 94.12 105 LEU A O 1
ATOM 778 N N . LYS A 1 106 ? 12.305 -10.981 -11.987 1.00 95.19 106 LYS A N 1
ATOM 779 C CA . LYS A 1 106 ? 13.735 -10.737 -12.236 1.00 95.19 106 LYS A CA 1
ATOM 780 C C . LYS A 1 106 ? 13.957 -9.739 -13.386 1.00 95.19 106 LYS A C 1
ATOM 782 O O . LYS A 1 106 ? 14.469 -10.136 -14.435 1.00 95.19 106 LYS A O 1
ATOM 787 N N . P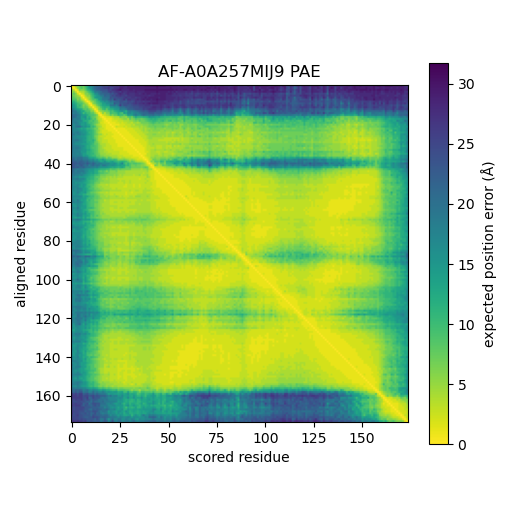RO A 1 107 ? 13.535 -8.468 -13.232 1.00 93.50 107 PRO A N 1
ATOM 788 C CA . PRO A 1 107 ? 13.697 -7.465 -14.279 1.00 93.50 107 PRO A CA 1
ATOM 789 C C . PRO A 1 107 ? 15.179 -7.240 -14.600 1.00 93.50 107 PRO A C 1
ATOM 791 O O . PRO A 1 107 ? 16.040 -7.258 -13.719 1.00 93.50 107 PRO A O 1
ATOM 794 N N . THR A 1 108 ? 15.469 -7.027 -15.877 1.00 95.06 108 THR A N 1
ATOM 795 C CA . THR A 1 108 ? 16.821 -6.875 -16.422 1.00 95.06 108 THR A CA 1
ATOM 796 C C . THR A 1 108 ? 17.081 -5.445 -16.892 1.00 95.06 108 THR A C 1
ATOM 798 O O . THR A 1 108 ? 16.168 -4.635 -17.043 1.00 95.06 108 THR A O 1
ATOM 801 N N . VAL A 1 109 ? 18.343 -5.126 -17.195 1.00 94.50 109 VAL A N 1
ATOM 802 C CA . VAL A 1 109 ? 18.712 -3.828 -17.795 1.00 94.50 109 VAL A CA 1
ATOM 803 C C . VAL A 1 109 ? 18.025 -3.620 -19.153 1.00 94.50 109 VAL A C 1
ATOM 805 O O . VAL A 1 109 ? 17.711 -2.491 -19.523 1.00 94.50 109 VAL A O 1
ATOM 808 N N . THR A 1 110 ? 17.744 -4.698 -19.888 1.00 93.50 110 THR A N 1
ATOM 809 C CA . THR A 1 110 ? 16.990 -4.637 -21.147 1.00 93.50 110 THR A CA 1
ATOM 810 C C . THR A 1 110 ? 15.549 -4.190 -20.910 1.00 93.50 110 THR A C 1
ATOM 812 O O . THR A 1 110 ? 15.047 -3.368 -21.668 1.00 93.50 110 THR A O 1
ATOM 815 N N . ASP A 1 111 ? 14.906 -4.641 -19.827 1.00 94.44 111 ASP A N 1
ATOM 816 C CA . ASP A 1 111 ? 13.555 -4.193 -19.465 1.00 94.44 111 ASP A CA 1
ATOM 817 C C . ASP A 1 111 ? 13.525 -2.688 -19.170 1.00 94.44 111 ASP A C 1
ATOM 819 O O . ASP A 1 111 ? 12.599 -2.005 -19.596 1.00 94.44 111 ASP A O 1
ATOM 823 N N . LEU A 1 112 ? 14.560 -2.141 -18.525 1.00 94.75 112 LEU A N 1
ATOM 824 C CA . LEU A 1 112 ? 14.676 -0.694 -18.315 1.00 94.75 112 LEU A CA 1
ATOM 825 C C . LEU A 1 112 ? 14.752 0.071 -19.646 1.00 94.75 112 LEU A C 1
ATOM 827 O O . LEU A 1 112 ? 14.048 1.064 -19.822 1.00 94.75 112 LEU A O 1
ATOM 831 N N . LYS A 1 113 ? 15.580 -0.397 -20.590 1.00 93.69 113 LYS A N 1
ATOM 832 C CA . LYS A 1 113 ? 15.698 0.220 -21.923 1.00 93.69 113 LYS A CA 1
ATOM 833 C C . LYS A 1 113 ? 14.377 0.149 -22.685 1.00 93.69 113 LYS A C 1
ATOM 835 O O . LYS A 1 113 ? 13.917 1.163 -23.193 1.00 93.69 113 LYS A O 1
ATOM 840 N N . ASN A 1 114 ? 13.740 -1.020 -22.690 1.00 92.94 114 ASN A N 1
ATOM 841 C CA . ASN A 1 114 ? 12.457 -1.229 -23.355 1.00 92.94 114 ASN A CA 1
ATOM 842 C C . ASN A 1 114 ? 11.345 -0.371 -22.740 1.00 92.94 114 ASN A C 1
ATOM 844 O O . ASN A 1 114 ? 10.474 0.095 -23.463 1.00 92.94 114 ASN A O 1
ATOM 848 N N . LEU A 1 115 ? 11.376 -0.136 -21.423 1.00 93.75 115 LEU A N 1
ATOM 849 C CA . LEU A 1 115 ? 10.421 0.745 -20.753 1.00 93.75 115 LEU A CA 1
ATOM 850 C C . LEU A 1 115 ? 10.610 2.209 -21.168 1.00 93.75 115 LEU A C 1
ATOM 852 O O . LEU A 1 115 ? 9.629 2.918 -21.353 1.00 93.75 115 LEU A O 1
ATOM 856 N N . ALA A 1 116 ? 11.858 2.656 -21.331 1.00 92.00 116 ALA A N 1
ATOM 857 C CA . ALA A 1 116 ? 12.163 4.011 -21.791 1.00 92.00 116 ALA A CA 1
ATOM 858 C C . ALA A 1 116 ? 11.766 4.251 -23.259 1.00 92.00 116 ALA A C 1
ATOM 860 O O . ALA A 1 116 ? 11.540 5.392 -23.649 1.00 92.00 116 ALA A O 1
ATOM 861 N N . SER A 1 117 ? 11.687 3.185 -24.057 1.00 92.25 117 SER A N 1
ATOM 862 C CA . SER A 1 117 ? 11.249 3.212 -25.457 1.00 92.25 117 SER A CA 1
ATOM 863 C C . SER A 1 117 ? 9.767 2.864 -25.647 1.00 92.25 117 SER A C 1
ATOM 865 O O . SER A 1 117 ? 9.340 2.685 -26.781 1.00 92.25 117 SER A O 1
ATOM 867 N N . ALA A 1 118 ? 8.992 2.706 -24.569 1.00 92.25 118 ALA A N 1
ATOM 868 C CA . ALA A 1 118 ? 7.574 2.375 -24.663 1.00 92.25 118 ALA A CA 1
ATOM 869 C C . ALA A 1 118 ? 6.740 3.626 -24.987 1.00 92.25 118 ALA A C 1
ATOM 871 O O . ALA A 1 118 ? 6.769 4.603 -24.240 1.00 92.25 118 ALA A O 1
ATOM 872 N N . ASP A 1 119 ? 5.933 3.555 -26.048 1.00 92.25 119 ASP A N 1
ATOM 873 C CA . ASP A 1 119 ? 5.117 4.682 -26.534 1.00 92.25 119 ASP A CA 1
ATOM 874 C C . ASP A 1 119 ? 3.658 4.628 -26.048 1.00 92.25 119 ASP A C 1
ATOM 876 O O . ASP A 1 119 ? 2.863 5.535 -26.295 1.00 92.25 119 ASP A O 1
ATOM 880 N N . SER A 1 120 ? 3.264 3.553 -25.359 1.00 93.94 120 SER A N 1
ATOM 881 C CA . SER A 1 120 ? 1.899 3.391 -24.853 1.00 93.94 120 SER A CA 1
ATOM 882 C C . SER A 1 120 ? 1.849 2.703 -23.495 1.00 93.94 120 SER A C 1
ATOM 884 O O . SER A 1 120 ? 2.678 1.858 -23.163 1.00 93.94 120 SER A O 1
ATOM 886 N N . PHE A 1 121 ? 0.804 3.009 -22.724 1.00 91.62 121 PHE A N 1
ATOM 887 C CA . PHE A 1 121 ? 0.586 2.411 -21.406 1.00 91.62 121 PHE A CA 1
ATOM 888 C C . PHE A 1 121 ? 0.433 0.881 -21.459 1.00 91.62 121 PHE A C 1
ATOM 890 O O . PHE A 1 121 ? 0.878 0.181 -20.554 1.00 91.62 121 PHE A O 1
ATOM 897 N N . SER A 1 122 ? -0.140 0.345 -22.545 1.00 90.75 122 SER A N 1
ATOM 898 C CA . SER A 1 122 ? -0.224 -1.106 -22.753 1.00 90.75 122 SER A CA 1
ATOM 899 C C . SER A 1 122 ? 1.165 -1.735 -22.881 1.00 90.75 122 SER A C 1
ATOM 901 O O . SER A 1 122 ? 1.441 -2.727 -22.215 1.00 90.75 122 SER A O 1
ATOM 903 N N . GLN A 1 123 ? 2.065 -1.124 -23.663 1.00 90.81 123 GLN A N 1
ATOM 904 C CA . GLN A 1 123 ? 3.449 -1.599 -23.798 1.00 90.81 123 GLN A CA 1
ATOM 905 C C . GLN A 1 123 ? 4.220 -1.503 -22.476 1.00 90.81 123 GLN A C 1
ATOM 907 O O . GLN A 1 123 ? 5.042 -2.367 -22.172 1.00 90.81 123 GLN A O 1
ATOM 912 N N . MET A 1 124 ? 3.937 -0.480 -21.661 1.00 93.81 124 MET A N 1
ATOM 913 C CA . MET A 1 124 ? 4.501 -0.387 -20.315 1.00 93.81 124 MET A CA 1
ATOM 914 C C . MET A 1 124 ? 4.030 -1.560 -19.445 1.00 93.81 124 MET A C 1
ATOM 916 O O . MET A 1 124 ? 4.856 -2.195 -18.803 1.00 93.81 124 MET A O 1
ATOM 920 N N . LEU A 1 125 ? 2.740 -1.913 -19.449 1.00 91.25 125 LEU A N 1
ATOM 921 C CA . LEU A 1 125 ? 2.203 -3.034 -18.655 1.00 91.25 125 LEU A CA 1
ATOM 922 C C . LEU A 1 125 ? 2.787 -4.409 -19.021 1.00 91.25 125 LEU A C 1
ATOM 924 O O . LEU A 1 125 ? 2.870 -5.289 -18.153 1.00 91.25 125 LEU A O 1
ATOM 928 N N . ASP A 1 126 ? 3.215 -4.584 -20.269 1.00 90.50 126 ASP A N 1
ATOM 929 C CA . ASP A 1 126 ? 3.890 -5.800 -20.732 1.00 90.50 126 ASP A CA 1
ATOM 930 C C . ASP A 1 126 ? 5.350 -5.885 -20.254 1.00 90.50 126 ASP A C 1
ATOM 932 O O . ASP A 1 126 ? 5.942 -6.968 -20.199 1.00 90.50 126 ASP A O 1
ATOM 936 N N . ASN A 1 127 ? 5.933 -4.759 -19.837 1.00 96.31 127 ASN A N 1
ATOM 937 C CA . ASN A 1 127 ? 7.292 -4.690 -19.329 1.00 96.31 127 ASN A CA 1
ATOM 938 C C . ASN A 1 127 ? 7.393 -5.186 -17.875 1.00 96.31 127 ASN A C 1
ATOM 940 O O . ASN A 1 127 ? 6.657 -4.757 -16.981 1.00 96.31 127 ASN A O 1
ATOM 944 N N . ARG A 1 128 ? 8.375 -6.054 -17.605 1.00 95.19 128 ARG A N 1
ATOM 945 C CA . ARG A 1 128 ? 8.585 -6.649 -16.273 1.00 95.19 128 ARG A CA 1
ATOM 946 C C . ARG A 1 128 ? 8.925 -5.614 -15.205 1.00 95.19 128 ARG A C 1
ATOM 948 O O . ARG A 1 128 ? 8.421 -5.712 -14.090 1.00 95.19 128 ARG A O 1
ATOM 955 N N . LEU A 1 129 ? 9.767 -4.633 -15.532 1.00 96.06 129 LEU A N 1
ATOM 956 C CA . LEU A 1 129 ? 10.163 -3.582 -14.595 1.00 96.06 129 LEU A CA 1
ATOM 957 C C . LEU A 1 129 ? 8.970 -2.694 -14.242 1.00 96.06 129 LEU A C 1
ATOM 959 O O . LEU A 1 129 ? 8.739 -2.399 -13.071 1.00 96.06 129 LEU A O 1
ATOM 963 N N . PHE A 1 130 ? 8.187 -2.299 -15.242 1.00 96.56 130 PHE A N 1
ATOM 964 C CA . PHE A 1 130 ? 6.994 -1.503 -14.990 1.00 96.56 130 PHE A CA 1
ATOM 965 C C . PHE A 1 130 ? 5.964 -2.272 -14.170 1.00 96.56 130 PHE A C 1
ATOM 967 O O . PHE A 1 130 ? 5.380 -1.697 -13.259 1.00 96.56 130 PHE A O 1
ATOM 974 N N . LYS A 1 131 ? 5.789 -3.576 -14.415 1.00 95.88 131 LYS A N 1
ATOM 975 C CA . LYS A 1 131 ? 4.891 -4.418 -13.615 1.00 95.88 131 LYS A CA 1
ATOM 976 C C . LYS A 1 131 ? 5.249 -4.407 -12.126 1.00 95.88 131 LYS A C 1
ATOM 978 O O . LYS A 1 131 ? 4.353 -4.276 -11.300 1.00 95.88 131 LYS A O 1
ATOM 983 N N . VAL A 1 132 ? 6.536 -4.443 -11.777 1.00 97.31 132 VAL A N 1
ATOM 984 C CA . VAL A 1 132 ? 7.000 -4.293 -10.383 1.00 97.31 132 VAL A CA 1
ATOM 985 C C . VAL A 1 132 ? 6.563 -2.953 -9.782 1.00 97.31 132 VAL A C 1
ATOM 987 O O . VAL A 1 132 ? 6.017 -2.911 -8.678 1.00 97.31 132 VAL A O 1
ATOM 990 N N . ILE A 1 133 ? 6.786 -1.858 -10.512 1.00 96.62 133 ILE A N 1
ATOM 991 C CA . ILE A 1 133 ? 6.425 -0.502 -10.069 1.00 96.62 133 ILE A CA 1
ATOM 992 C C . ILE A 1 133 ? 4.902 -0.374 -9.938 1.00 96.62 133 ILE A C 1
ATOM 994 O O . ILE A 1 133 ? 4.405 0.197 -8.970 1.00 96.62 133 ILE A O 1
ATOM 998 N N . TRP A 1 134 ? 4.162 -0.946 -10.885 1.00 96.94 134 TRP A N 1
ATOM 999 C CA . TRP A 1 134 ? 2.705 -0.944 -10.927 1.00 96.94 134 TRP A CA 1
ATOM 1000 C C . TRP A 1 134 ? 2.095 -1.701 -9.744 1.00 96.94 134 TRP A C 1
ATOM 1002 O O . TRP A 1 134 ? 1.200 -1.181 -9.076 1.00 96.94 134 TRP A O 1
ATOM 1012 N N . VAL A 1 135 ? 2.637 -2.880 -9.424 1.00 97.62 135 VAL A N 1
ATOM 1013 C CA . VAL A 1 135 ? 2.271 -3.663 -8.234 1.00 97.62 135 VAL A CA 1
ATOM 1014 C C . VAL A 1 135 ? 2.512 -2.861 -6.955 1.00 97.62 135 VAL A C 1
ATOM 1016 O O . VAL A 1 135 ? 1.617 -2.769 -6.114 1.00 97.62 135 VAL A O 1
ATOM 1019 N N . ALA A 1 136 ? 3.684 -2.236 -6.819 1.00 97.38 136 ALA A N 1
ATOM 1020 C CA . ALA A 1 136 ? 4.002 -1.408 -5.657 1.00 97.38 136 ALA A CA 1
ATOM 1021 C C . ALA A 1 136 ? 3.047 -0.208 -5.523 1.00 97.38 136 ALA A C 1
ATOM 1023 O O . ALA A 1 136 ? 2.546 0.078 -4.433 1.00 97.38 136 ALA A O 1
ATOM 1024 N N . ALA A 1 137 ? 2.756 0.476 -6.631 1.00 97.06 137 ALA A N 1
ATOM 1025 C CA . ALA A 1 137 ? 1.864 1.629 -6.656 1.00 97.06 137 ALA A CA 1
ATOM 1026 C C . ALA A 1 137 ? 0.426 1.253 -6.265 1.00 97.06 137 ALA A C 1
ATOM 1028 O O . ALA A 1 137 ? -0.137 1.869 -5.358 1.00 97.06 137 ALA A O 1
ATOM 1029 N N . LEU A 1 138 ? -0.155 0.220 -6.887 1.00 97.56 138 LEU A N 1
ATOM 1030 C CA . LEU A 1 138 ? -1.518 -0.216 -6.568 1.00 97.56 138 LEU A CA 1
ATOM 1031 C C . LEU A 1 138 ? -1.634 -0.789 -5.151 1.00 97.56 138 LEU A C 1
ATOM 1033 O O . LEU A 1 138 ? -2.631 -0.535 -4.476 1.00 97.56 138 LEU A O 1
ATOM 1037 N N . SER A 1 139 ? -0.608 -1.488 -4.658 1.00 97.50 139 SER A N 1
ATOM 1038 C CA . SER A 1 139 ? -0.542 -1.936 -3.260 1.00 97.50 139 SER A CA 1
ATOM 1039 C C . SER A 1 139 ? -0.559 -0.760 -2.276 1.00 97.50 139 SER A C 1
ATOM 1041 O O . SER A 1 139 ? -1.265 -0.819 -1.265 1.00 97.50 139 SER A O 1
ATOM 1043 N N . ASN A 1 140 ? 0.153 0.330 -2.579 1.00 96.44 140 ASN A N 1
ATOM 1044 C CA . ASN A 1 140 ? 0.148 1.538 -1.750 1.00 96.44 140 ASN A CA 1
ATOM 1045 C C . ASN A 1 140 ? -1.203 2.259 -1.783 1.00 96.44 140 ASN A C 1
ATOM 1047 O O . ASN A 1 140 ? -1.687 2.686 -0.736 1.00 96.44 140 ASN A O 1
ATOM 1051 N N . LEU A 1 141 ? -1.835 2.362 -2.957 1.00 96.06 141 LEU A N 1
ATOM 1052 C CA . LEU A 1 141 ? -3.179 2.937 -3.071 1.00 96.06 141 LEU A CA 1
ATOM 1053 C C . LEU A 1 141 ? -4.206 2.118 -2.284 1.00 96.06 141 LEU A C 1
ATOM 1055 O O . LEU A 1 141 ? -5.023 2.692 -1.565 1.00 96.06 141 LEU A O 1
ATOM 1059 N N . GLY A 1 142 ? -4.121 0.789 -2.364 1.00 96.00 142 GLY A N 1
ATOM 1060 C CA . GLY A 1 142 ? -4.953 -0.116 -1.579 1.00 96.00 142 GLY A CA 1
ATOM 1061 C C . GLY A 1 142 ? -4.746 0.051 -0.073 1.00 96.00 142 GLY A C 1
ATOM 1062 O O . GLY A 1 142 ? -5.718 0.196 0.660 1.00 96.00 142 GLY A O 1
ATOM 1063 N N . ALA A 1 143 ? -3.494 0.117 0.391 1.00 95.25 143 ALA A N 1
ATOM 1064 C CA . ALA A 1 143 ? -3.184 0.352 1.803 1.00 95.25 143 ALA A CA 1
ATOM 1065 C C . ALA A 1 143 ? -3.718 1.711 2.290 1.00 95.25 143 ALA A C 1
ATOM 1067 O O . ALA A 1 143 ? -4.316 1.785 3.359 1.00 95.25 143 ALA A O 1
ATOM 1068 N N . MET A 1 144 ? -3.565 2.771 1.489 1.00 93.75 144 MET A N 1
ATOM 1069 C CA . MET A 1 144 ? -4.078 4.106 1.808 1.00 93.75 144 MET A CA 1
ATOM 1070 C C . MET A 1 144 ? -5.609 4.120 1.908 1.00 93.75 144 MET A C 1
ATOM 1072 O O . MET A 1 144 ? -6.153 4.642 2.880 1.00 93.75 144 MET A O 1
ATOM 1076 N N . ALA A 1 145 ? -6.308 3.514 0.944 1.00 95.31 145 ALA A N 1
ATOM 1077 C CA . ALA A 1 145 ? -7.759 3.352 1.005 1.00 95.31 145 ALA A CA 1
ATOM 1078 C C . ALA A 1 145 ? -8.176 2.533 2.239 1.00 95.31 145 ALA A C 1
ATOM 1080 O O . ALA A 1 145 ? -9.113 2.905 2.944 1.00 95.31 145 ALA A O 1
ATOM 1081 N N . GLY A 1 146 ? -7.433 1.466 2.543 1.00 94.88 146 GLY A N 1
ATOM 1082 C CA . GLY A 1 146 ? -7.645 0.619 3.714 1.00 94.88 146 GLY A CA 1
ATOM 1083 C C . GLY A 1 146 ? -7.483 1.361 5.030 1.00 94.88 146 GLY A C 1
ATOM 1084 O O . GLY A 1 146 ? -8.256 1.114 5.949 1.00 94.88 146 GLY A O 1
ATOM 1085 N N . THR A 1 147 ? -6.558 2.318 5.106 1.00 94.06 147 THR A N 1
ATOM 1086 C CA . THR A 1 147 ? -6.422 3.198 6.270 1.00 94.06 147 THR A CA 1
ATOM 1087 C C . THR A 1 147 ? -7.677 4.040 6.468 1.00 94.06 147 THR A C 1
ATOM 1089 O O . THR A 1 147 ? -8.246 4.020 7.552 1.00 94.06 147 THR A O 1
ATOM 1092 N N . PHE A 1 148 ? -8.167 4.736 5.437 1.00 93.00 148 PHE A N 1
ATOM 1093 C CA . PHE A 1 148 ? -9.369 5.570 5.580 1.00 93.00 148 PHE A CA 1
ATOM 1094 C C . PHE A 1 148 ? -10.615 4.751 5.935 1.00 93.00 148 PHE A C 1
ATOM 1096 O O . PHE A 1 148 ? -11.354 5.119 6.848 1.00 93.00 148 PHE A O 1
ATOM 1103 N N . VAL A 1 149 ? -10.825 3.619 5.256 1.00 94.25 149 VAL A N 1
ATOM 1104 C CA . VAL A 1 149 ? -11.958 2.724 5.535 1.00 94.25 149 VAL A CA 1
ATOM 1105 C C . VAL A 1 149 ? -11.833 2.102 6.928 1.00 94.25 149 VAL A C 1
ATOM 1107 O O . VAL A 1 149 ? -12.814 2.053 7.666 1.00 94.25 149 VAL A O 1
ATOM 1110 N N . GLY A 1 150 ? -10.629 1.678 7.316 1.00 93.50 150 GLY A N 1
ATOM 1111 C CA . GLY A 1 150 ? -10.345 1.122 8.636 1.00 93.50 150 GLY A CA 1
ATOM 1112 C C . GLY A 1 150 ? -10.623 2.123 9.755 1.00 93.50 150 GLY A C 1
ATOM 1113 O O . GLY A 1 150 ? -11.340 1.786 10.690 1.00 93.50 150 GLY A O 1
ATOM 1114 N N . ILE A 1 151 ? -10.141 3.365 9.632 1.00 91.88 151 ILE A N 1
ATOM 1115 C CA . ILE A 1 151 ? -10.423 4.452 10.587 1.00 91.88 151 ILE A CA 1
ATOM 1116 C C . ILE A 1 151 ? -11.931 4.668 10.718 1.00 91.88 151 ILE A C 1
ATOM 1118 O O . ILE A 1 151 ? -12.459 4.638 11.828 1.00 91.88 151 ILE A O 1
ATOM 1122 N N . TYR A 1 152 ? -12.627 4.837 9.590 1.00 91.06 152 TYR A N 1
ATOM 1123 C CA . TYR A 1 152 ? -14.070 5.069 9.571 1.00 91.06 152 TYR A CA 1
ATOM 1124 C C . TYR A 1 152 ? -14.845 3.957 10.295 1.00 91.06 152 TYR A C 1
ATOM 1126 O O . TYR A 1 152 ? -15.703 4.232 11.135 1.00 91.06 152 TYR A O 1
ATOM 1134 N N . LEU A 1 153 ? -14.518 2.694 10.008 1.00 91.00 153 LEU A N 1
ATOM 1135 C CA . LEU A 1 153 ? -15.175 1.551 10.637 1.00 91.00 153 LEU A CA 1
ATOM 1136 C C . LEU A 1 153 ? -14.836 1.437 12.123 1.00 91.00 153 LEU A C 1
ATOM 1138 O O . LEU A 1 153 ? -15.740 1.191 12.918 1.00 91.00 153 LEU A O 1
ATOM 1142 N N . ILE A 1 154 ? -13.580 1.667 12.512 1.00 90.25 154 ILE A N 1
ATOM 1143 C CA . ILE A 1 154 ? -13.166 1.655 13.920 1.00 90.25 154 ILE A CA 1
ATOM 1144 C C . ILE A 1 154 ? -13.937 2.716 14.707 1.00 90.25 154 ILE A C 1
ATOM 1146 O O . ILE A 1 154 ? -14.528 2.401 15.740 1.00 90.25 154 ILE A O 1
ATOM 1150 N N . TRP A 1 155 ? -14.001 3.950 14.208 1.00 87.12 155 TRP A N 1
ATOM 1151 C CA . TRP A 1 155 ? -14.714 5.039 14.882 1.00 87.12 155 TRP A CA 1
ATOM 1152 C C . TRP A 1 155 ? -16.205 4.725 15.031 1.00 87.12 155 TRP A C 1
ATOM 1154 O O . TRP A 1 155 ? -16.755 4.863 16.125 1.00 87.12 155 TRP A O 1
ATOM 1164 N N . ARG A 1 156 ? -16.823 4.171 13.979 1.00 84.88 156 ARG A N 1
ATOM 1165 C CA . ARG A 1 156 ? -18.210 3.693 14.026 1.00 84.88 156 ARG A CA 1
ATOM 1166 C C . ARG A 1 156 ? -18.411 2.588 15.071 1.00 84.88 156 ARG A C 1
ATOM 1168 O O . ARG A 1 156 ? -19.391 2.625 15.806 1.00 84.88 156 ARG A O 1
ATOM 1175 N N . THR A 1 157 ? -17.498 1.619 15.172 1.00 82.56 157 THR A N 1
ATOM 1176 C CA . THR A 1 157 ? -17.593 0.530 16.169 1.00 82.56 157 THR A CA 1
ATOM 1177 C C . THR A 1 157 ? -17.366 0.993 17.608 1.00 82.56 157 THR A C 1
ATOM 1179 O O . THR A 1 157 ? -17.887 0.385 18.544 1.00 82.56 157 THR A O 1
ATOM 1182 N N . LEU A 1 158 ? -16.623 2.084 17.803 1.00 77.81 158 LEU A N 1
ATOM 1183 C CA . LEU A 1 158 ? -16.416 2.692 19.117 1.00 77.81 158 LEU A CA 1
ATOM 1184 C C . LEU A 1 158 ? -17.603 3.559 19.567 1.00 77.81 158 LEU A C 1
ATOM 1186 O O . LEU A 1 158 ? -17.629 3.964 20.726 1.00 77.81 158 LEU A O 1
ATOM 1190 N N . GLY A 1 159 ? -18.597 3.789 18.700 1.00 71.38 159 GLY A N 1
ATOM 1191 C CA . GLY A 1 159 ? -19.744 4.651 18.996 1.00 71.38 159 GLY A CA 1
ATOM 1192 C C . GLY A 1 159 ? -19.389 6.138 18.998 1.00 71.38 159 GLY A C 1
ATOM 1193 O O . GLY A 1 159 ? -20.085 6.929 19.623 1.00 71.38 159 GLY A O 1
ATOM 1194 N N . LEU A 1 160 ? -18.291 6.514 18.335 1.00 67.19 160 LEU A N 1
ATOM 1195 C CA . LEU A 1 160 ? -17.946 7.912 18.112 1.00 67.19 160 LEU A CA 1
ATOM 1196 C C . LEU A 1 160 ? -18.767 8.405 16.920 1.00 67.19 160 LEU A C 1
ATOM 1198 O O . LEU A 1 160 ? -18.430 8.120 15.768 1.00 67.19 160 LEU A O 1
ATOM 1202 N N . ASP A 1 161 ? -19.856 9.122 17.199 1.00 65.00 161 ASP A N 1
ATOM 1203 C CA . ASP A 1 161 ? -20.610 9.827 16.166 1.00 65.00 161 ASP A CA 1
ATOM 1204 C C . ASP A 1 161 ? -19.725 10.926 15.577 1.00 65.00 161 ASP A C 1
ATOM 1206 O O . ASP A 1 161 ? -19.524 11.993 16.156 1.00 65.00 161 ASP A O 1
ATOM 1210 N N . ILE A 1 162 ? -19.176 10.640 14.397 1.00 62.28 162 ILE A N 1
ATOM 1211 C CA . ILE A 1 162 ? -18.313 11.553 13.639 1.00 62.28 162 ILE A CA 1
ATOM 1212 C C . ILE A 1 162 ? -19.030 12.890 13.411 1.00 62.28 162 ILE A C 1
ATOM 1214 O O . ILE A 1 162 ? -18.402 13.943 13.451 1.00 62.28 162 ILE A O 1
ATOM 1218 N N . GLU A 1 163 ? -20.351 12.844 13.220 1.00 66.06 163 GLU A N 1
ATOM 1219 C CA . GLU A 1 163 ? -21.207 14.022 13.080 1.00 66.06 163 GLU A CA 1
ATOM 1220 C C . GLU A 1 163 ? -21.264 14.855 14.363 1.00 66.06 163 GLU A C 1
ATOM 1222 O O . GLU A 1 163 ? -21.119 16.072 14.291 1.00 66.06 163 GLU A O 1
ATOM 1227 N N . ALA A 1 164 ? -21.398 14.218 15.530 1.00 67.06 164 ALA A N 1
ATOM 1228 C CA . ALA A 1 164 ? -21.423 14.915 16.813 1.00 67.06 164 ALA A CA 1
ATOM 1229 C C . ALA A 1 164 ? -20.080 15.606 17.100 1.00 67.06 164 ALA A C 1
ATOM 1231 O O . ALA A 1 164 ? -20.051 16.773 17.476 1.00 67.06 164 ALA A O 1
ATOM 1232 N N . LEU A 1 165 ? -18.967 14.920 16.829 1.00 65.06 165 LEU A N 1
ATOM 1233 C CA . LEU A 1 165 ? -17.612 15.446 17.029 1.00 65.06 165 LEU A CA 1
ATOM 1234 C C . LEU A 1 165 ? -17.287 16.583 16.043 1.00 65.06 165 LEU A C 1
ATOM 1236 O O . LEU A 1 165 ? -16.680 17.586 16.414 1.00 65.06 165 LEU A O 1
ATOM 1240 N N . LEU A 1 166 ? -17.728 16.460 14.785 1.00 67.00 166 LEU A N 1
ATOM 1241 C CA . LEU A 1 166 ? -17.614 17.535 13.795 1.00 67.00 166 LEU A CA 1
ATOM 1242 C C . LEU A 1 166 ? -18.449 18.752 14.190 1.00 67.00 166 LEU A C 1
ATOM 1244 O O . LEU A 1 166 ? -17.967 19.871 14.044 1.00 67.00 166 LEU A O 1
ATOM 1248 N N . GLN A 1 167 ? -19.668 18.555 14.694 1.00 73.56 167 GLN A N 1
ATOM 1249 C CA . GLN A 1 167 ? -20.504 19.656 15.170 1.00 73.56 167 GLN A CA 1
ATOM 1250 C C . GLN A 1 167 ? -19.906 20.333 16.405 1.00 73.56 167 GLN A C 1
ATOM 1252 O O . GLN 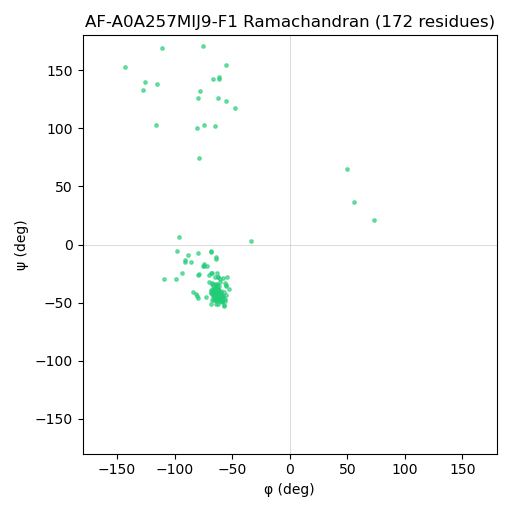A 1 167 ? -19.874 21.558 16.457 1.00 73.56 167 GLN A O 1
ATOM 1257 N N . GLU A 1 168 ? -19.360 19.568 17.349 1.00 74.31 168 GLU A N 1
ATOM 1258 C CA . GLU A 1 168 ? -18.685 20.099 18.535 1.00 74.31 168 GLU A CA 1
ATOM 1259 C C . GLU A 1 168 ? -17.452 20.941 18.157 1.00 74.31 168 GLU A C 1
ATOM 1261 O O . GLU A 1 168 ? -17.304 22.082 18.605 1.00 74.31 168 GLU A O 1
ATOM 1266 N N . ILE A 1 169 ? -16.607 20.446 17.247 1.00 67.56 169 ILE A N 1
ATOM 1267 C CA . ILE A 1 169 ? -15.448 21.196 16.736 1.00 67.56 169 ILE A CA 1
ATOM 1268 C C . ILE A 1 169 ? -15.890 22.435 15.948 1.00 67.56 169 ILE A C 1
ATOM 1270 O O . ILE A 1 169 ? -15.329 23.512 16.130 1.00 67.56 169 ILE A O 1
ATOM 1274 N N . LEU A 1 170 ? -16.898 22.317 15.083 1.00 74.94 170 LEU A N 1
ATOM 1275 C CA . LEU A 1 170 ? -17.392 23.461 14.317 1.00 74.94 170 LEU A CA 1
ATOM 1276 C C 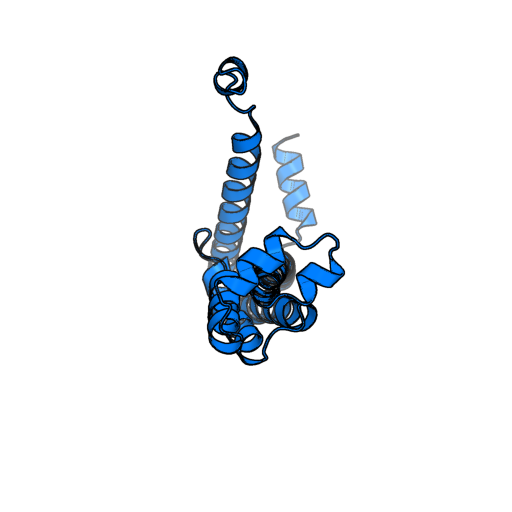. LEU A 1 170 ? -17.987 24.533 15.236 1.00 74.94 170 LEU A C 1
ATOM 1278 O O . LEU A 1 170 ? -17.700 25.701 15.018 1.00 74.94 170 LEU A O 1
ATOM 1282 N N . SER A 1 171 ? -18.719 24.147 16.284 1.00 74.88 171 SER A N 1
ATOM 1283 C CA . SER A 1 171 ? -19.321 25.067 17.265 1.00 74.88 171 SER A CA 1
ATOM 1284 C C . SER A 1 171 ? -18.333 25.693 18.256 1.00 74.88 171 SER A C 1
ATOM 1286 O O . SER A 1 171 ? -18.648 26.682 18.909 1.00 74.88 171 SER A O 1
ATOM 1288 N N . SER A 1 172 ? -17.146 25.106 18.414 1.00 72.50 172 SER A N 1
ATOM 1289 C CA . SER A 1 172 ? -16.081 25.664 19.260 1.00 72.50 172 SER A CA 1
ATOM 1290 C C . SER A 1 172 ? -15.132 26.584 18.487 1.00 72.50 172 SER A C 1
ATOM 1292 O O . SER A 1 172 ? -14.357 27.319 19.099 1.00 72.50 172 SER A O 1
ATOM 1294 N N . VAL A 1 173 ? -15.189 26.553 17.151 1.00 70.00 173 VAL A N 1
ATOM 1295 C CA . VAL A 1 173 ? -14.341 27.347 16.249 1.00 70.00 173 VAL A CA 1
ATOM 1296 C C . VAL A 1 173 ? -15.127 28.457 15.531 1.00 70.00 173 VAL A C 1
ATOM 1298 O O . VAL A 1 173 ? -14.533 29.495 15.231 1.00 70.00 173 VAL A O 1
ATOM 1301 N N . PHE A 1 174 ? -16.426 28.265 15.273 1.00 55.38 174 PHE A N 1
ATOM 1302 C CA . PHE A 1 174 ? -17.365 29.254 14.721 1.00 55.38 174 PHE A CA 1
ATOM 1303 C C . PHE A 1 174 ? -18.455 29.594 15.734 1.00 55.38 174 PHE A C 1
ATOM 1305 O O . PHE A 1 174 ? -18.815 30.792 15.798 1.00 55.38 174 PHE A O 1
#

Radius of gyration: 20.58 Å; Cα contacts (8 Å, |Δi|>4): 211; chains: 1; bounding box: 45×45×54 Å